Protein AF-K2FVY2-F1 (afdb_monomer)

Sequence (84 aa):
MNTKKAEVIISHKIIAWLENFTSLEELQAAIVNGALLDLINSIQELPLDLKEFIYYTLGNSIMSGGVSLNEAIEKLRALSGEYE

Structure (mmCIF, N/CA/C/O backbone):
data_AF-K2FVY2-F1
#
_entry.id   AF-K2FVY2-F1
#
loop_
_atom_site.group_PDB
_atom_site.id
_atom_site.type_symbol
_atom_site.label_atom_id
_atom_site.label_alt_id
_atom_site.label_comp_id
_atom_site.label_asym_id
_atom_site.label_entity_id
_atom_site.label_seq_id
_atom_site.pdbx_PDB_ins_code
_atom_site.Cartn_x
_atom_site.Cartn_y
_atom_site.Cartn_z
_atom_site.occupancy
_atom_site.B_iso_or_equiv
_atom_site.auth_seq_id
_atom_site.auth_comp_id
_atom_site.auth_asym_id
_atom_site.auth_atom_id
_atom_site.pdbx_PDB_model_num
ATOM 1 N N . MET A 1 1 ? 9.763 -7.822 -23.212 1.00 38.34 1 MET A N 1
ATOM 2 C CA . MET A 1 1 ? 8.905 -8.235 -22.078 1.00 38.34 1 MET A CA 1
ATOM 3 C C . MET A 1 1 ? 8.099 -7.018 -21.649 1.00 38.34 1 MET A C 1
ATOM 5 O O . MET A 1 1 ? 8.664 -5.935 -21.614 1.00 38.34 1 MET A O 1
ATOM 9 N N . ASN A 1 2 ? 6.786 -7.184 -21.469 1.00 46.09 2 ASN A N 1
ATOM 10 C CA . ASN A 1 2 ? 5.793 -6.113 -21.313 1.00 46.09 2 ASN A CA 1
ATOM 11 C C . ASN A 1 2 ? 5.835 -5.495 -19.905 1.00 46.09 2 ASN A C 1
ATOM 13 O O . ASN A 1 2 ? 5.165 -6.008 -19.011 1.00 46.09 2 ASN A O 1
ATOM 17 N N . THR A 1 3 ? 6.551 -4.386 -19.718 1.00 50.25 3 THR A N 1
ATOM 18 C CA . THR A 1 3 ? 6.464 -3.548 -18.502 1.00 50.25 3 THR A CA 1
ATOM 19 C C . THR A 1 3 ? 5.013 -3.171 -18.177 1.00 50.25 3 THR A C 1
ATOM 21 O O . THR A 1 3 ? 4.573 -3.364 -17.047 1.00 50.25 3 THR A O 1
ATOM 24 N N . LYS A 1 4 ? 4.216 -2.864 -19.212 1.00 52.34 4 LYS A N 1
ATOM 25 C CA . LYS A 1 4 ? 2.773 -2.582 -19.107 1.00 52.34 4 LYS A CA 1
ATOM 26 C C . LYS A 1 4 ? 1.947 -3.672 -18.411 1.00 52.34 4 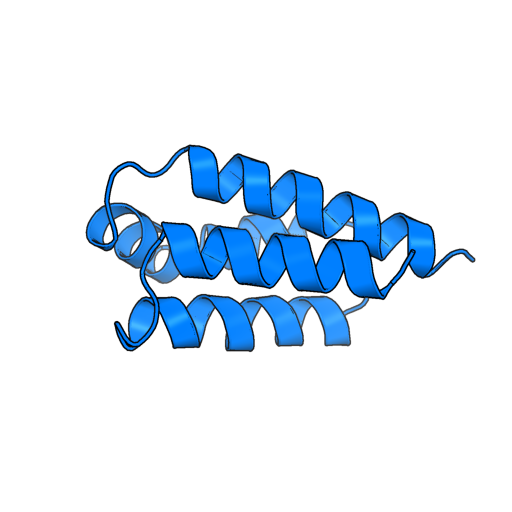LYS A C 1
ATOM 28 O O . LYS A 1 4 ? 0.931 -3.384 -17.793 1.00 52.34 4 LYS A O 1
ATOM 33 N N . LYS A 1 5 ? 2.339 -4.950 -18.515 1.00 54.06 5 LYS A N 1
ATOM 34 C CA . LYS A 1 5 ? 1.561 -6.055 -17.924 1.00 54.06 5 LYS A CA 1
ATOM 35 C C . LYS A 1 5 ? 1.862 -6.225 -16.434 1.00 54.06 5 LYS A C 1
ATOM 37 O O . LYS A 1 5 ? 0.957 -6.548 -15.674 1.00 54.06 5 LYS A O 1
ATOM 42 N N . ALA A 1 6 ? 3.109 -5.980 -16.029 1.00 52.16 6 ALA A N 1
ATOM 43 C CA . ALA A 1 6 ? 3.502 -5.981 -14.624 1.00 52.16 6 ALA A CA 1
ATOM 44 C C . ALA A 1 6 ? 2.860 -4.797 -13.882 1.00 52.16 6 ALA A C 1
ATOM 46 O O . ALA A 1 6 ? 2.301 -4.997 -12.808 1.00 52.16 6 ALA A O 1
ATOM 47 N N . GLU A 1 7 ? 2.834 -3.612 -14.502 1.00 54.41 7 GLU A N 1
ATOM 48 C CA . GLU A 1 7 ? 2.233 -2.378 -13.964 1.00 54.41 7 GLU A CA 1
ATOM 49 C C . GLU A 1 7 ? 0.745 -2.536 -13.611 1.00 54.41 7 GLU A C 1
ATOM 51 O O . GLU A 1 7 ? 0.334 -2.263 -12.484 1.00 54.41 7 GLU A O 1
ATOM 56 N N . VAL A 1 8 ? -0.048 -3.116 -14.515 1.00 61.41 8 VAL A N 1
ATOM 57 C CA . VAL A 1 8 ? -1.480 -3.379 -14.284 1.00 61.41 8 VAL A CA 1
ATOM 58 C C . VAL A 1 8 ? -1.721 -4.443 -13.197 1.00 61.41 8 VAL A C 1
ATOM 60 O O . VAL A 1 8 ? -2.702 -4.375 -12.455 1.00 61.41 8 VAL A O 1
ATOM 63 N N . ILE A 1 9 ? -0.847 -5.447 -13.065 1.00 60.94 9 ILE A N 1
ATOM 64 C CA . ILE A 1 9 ? -0.998 -6.514 -12.056 1.00 60.94 9 ILE A CA 1
ATOM 65 C C . ILE A 1 9 ? -0.722 -5.990 -10.641 1.00 60.94 9 ILE A C 1
ATOM 67 O O . ILE A 1 9 ? -1.403 -6.388 -9.692 1.00 60.94 9 ILE A O 1
ATOM 71 N N . ILE A 1 10 ? 0.257 -5.098 -10.497 1.00 66.50 10 ILE A N 1
ATOM 72 C CA . ILE A 1 10 ? 0.601 -4.461 -9.222 1.00 66.50 10 ILE A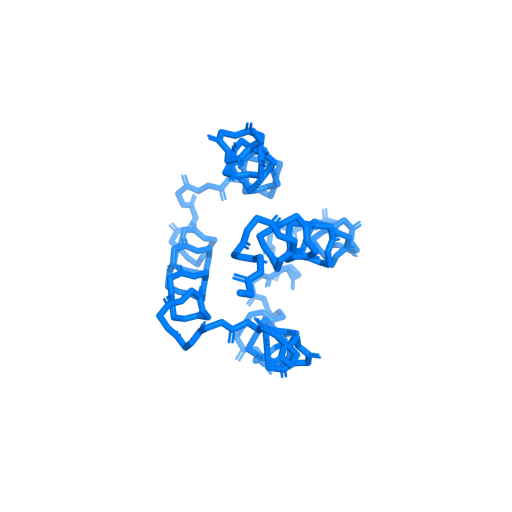 CA 1
ATOM 73 C C . ILE A 1 10 ? -0.584 -3.680 -8.690 1.00 66.50 10 ILE A C 1
ATOM 75 O O . ILE A 1 10 ? -0.979 -3.886 -7.544 1.00 66.50 10 ILE A O 1
ATOM 79 N N . SER A 1 11 ? -1.159 -2.819 -9.529 1.00 66.75 11 SER A N 1
ATOM 80 C CA . SER A 1 11 ? -2.270 -1.967 -9.141 1.00 66.75 11 SER A CA 1
ATOM 81 C C . SER A 1 11 ? -3.418 -2.816 -8.622 1.00 66.75 11 SER A C 1
ATOM 83 O O . SER A 1 11 ? -3.870 -2.592 -7.509 1.00 66.75 11 SER A O 1
ATOM 85 N N . HIS A 1 12 ? -3.801 -3.887 -9.321 1.00 76.56 12 HIS A N 1
ATOM 86 C CA . HIS A 1 12 ? -4.875 -4.763 -8.851 1.00 76.56 12 HIS A CA 1
ATOM 87 C C . HIS A 1 12 ? -4.564 -5.476 -7.528 1.00 76.56 12 HIS A C 1
ATOM 89 O O . HIS A 1 12 ? -5.429 -5.521 -6.656 1.00 76.56 12 HIS A O 1
ATOM 95 N N . LYS A 1 13 ? -3.354 -6.023 -7.340 1.00 81.81 13 LYS A N 1
ATOM 96 C CA . LYS A 1 13 ? -3.002 -6.724 -6.091 1.00 81.81 13 LYS A CA 1
ATOM 97 C C . LYS A 1 13 ? -2.887 -5.780 -4.897 1.00 81.81 13 LYS A C 1
ATOM 99 O O . LYS A 1 13 ? -3.327 -6.133 -3.807 1.00 81.81 13 LYS A O 1
ATOM 104 N N . ILE A 1 14 ? -2.301 -4.602 -5.095 1.00 81.19 14 ILE A N 1
ATOM 105 C CA . ILE A 1 14 ? -2.131 -3.608 -4.034 1.00 81.19 14 ILE A CA 1
ATOM 106 C C . ILE A 1 14 ? -3.461 -2.933 -3.712 1.00 81.19 14 ILE A C 1
ATOM 108 O O . ILE A 1 14 ? -3.774 -2.784 -2.538 1.00 81.19 14 ILE A O 1
ATOM 112 N N . ILE A 1 15 ? -4.279 -2.600 -4.715 1.00 79.94 15 ILE A N 1
ATOM 113 C CA . ILE A 1 15 ? -5.634 -2.074 -4.500 1.00 79.94 15 ILE A CA 1
ATOM 114 C C . ILE A 1 15 ? -6.477 -3.095 -3.735 1.00 79.94 15 ILE A C 1
ATOM 116 O O . ILE A 1 15 ? -7.034 -2.747 -2.702 1.00 79.94 15 ILE A O 1
ATOM 120 N N . ALA A 1 16 ? -6.509 -4.358 -4.173 1.00 84.31 16 ALA A N 1
ATOM 121 C CA . ALA A 1 16 ? -7.258 -5.400 -3.471 1.00 84.31 16 ALA A CA 1
ATOM 122 C C . ALA A 1 16 ? -6.758 -5.600 -2.033 1.00 84.31 16 ALA A C 1
ATOM 124 O O . ALA A 1 16 ? -7.552 -5.854 -1.134 1.00 84.31 16 ALA A O 1
ATOM 125 N N . TRP A 1 17 ? -5.448 -5.474 -1.794 1.00 88.94 17 TRP A N 1
ATOM 126 C CA . TRP A 1 17 ? -4.897 -5.511 -0.443 1.00 88.94 17 TRP A CA 1
ATOM 127 C C . TRP A 1 17 ? -5.367 -4.318 0.397 1.00 88.94 17 TRP A C 1
ATOM 129 O O . TRP A 1 17 ? -5.846 -4.534 1.506 1.00 88.94 17 TRP A O 1
ATOM 139 N N . LEU A 1 18 ? -5.308 -3.096 -0.142 1.00 84.44 18 LEU A N 1
ATOM 140 C CA . LEU A 1 18 ? -5.779 -1.877 0.524 1.00 84.44 18 LEU A CA 1
ATOM 141 C C . LEU A 1 18 ? -7.277 -1.922 0.858 1.00 84.44 18 LEU A C 1
ATOM 143 O O . LEU A 1 18 ? -7.677 -1.453 1.918 1.00 84.44 18 LEU A O 1
ATOM 147 N N . GLU A 1 19 ? -8.090 -2.532 -0.004 1.00 86.12 19 GLU A N 1
ATOM 148 C CA . GLU A 1 19 ? -9.534 -2.711 0.205 1.00 86.12 19 GLU A CA 1
ATOM 149 C C . GLU A 1 19 ? -9.875 -3.661 1.373 1.00 86.12 19 GLU A C 1
ATOM 151 O O . GLU A 1 19 ? -11.020 -3.675 1.821 1.00 86.12 19 GLU A O 1
ATOM 156 N N . ASN A 1 20 ? -8.908 -4.418 1.916 1.00 88.75 20 ASN A N 1
ATOM 157 C CA . ASN A 1 20 ? -9.120 -5.225 3.129 1.00 88.75 20 ASN A CA 1
ATOM 158 C C . ASN A 1 20 ? -9.031 -4.414 4.430 1.00 88.75 20 ASN A C 1
ATOM 160 O O . ASN A 1 20 ? -9.355 -4.951 5.489 1.00 88.75 20 ASN A O 1
ATOM 164 N N . PHE A 1 21 ? -8.572 -3.161 4.381 1.00 87.44 21 PHE A N 1
ATOM 165 C CA . PHE A 1 21 ? -8.427 -2.323 5.570 1.00 87.44 21 PHE A CA 1
ATOM 166 C C . PHE A 1 21 ? -9.641 -1.423 5.750 1.00 87.44 21 PHE A C 1
ATOM 168 O O . PHE A 1 21 ? -10.133 -0.821 4.797 1.00 87.44 21 PHE A O 1
ATOM 175 N N . THR A 1 22 ? -10.110 -1.302 6.990 1.00 84.81 22 THR A N 1
ATOM 176 C CA . THR A 1 22 ? -11.274 -0.463 7.315 1.00 84.81 22 THR A CA 1
ATOM 177 C C . THR A 1 22 ? -10.887 0.873 7.940 1.00 84.81 22 THR A C 1
ATOM 179 O O . THR A 1 22 ? -11.694 1.804 7.960 1.00 84.81 22 THR A O 1
ATOM 182 N N . SER A 1 23 ? -9.640 0.999 8.403 1.00 85.62 23 SER A N 1
ATOM 183 C CA . SER A 1 23 ? -9.090 2.236 8.951 1.00 85.62 23 SER A CA 1
ATOM 184 C C . SER A 1 23 ? -7.635 2.470 8.544 1.00 85.62 23 SER A C 1
ATOM 186 O O . SER A 1 23 ? -6.909 1.561 8.131 1.00 85.62 23 SER A O 1
ATOM 188 N N . LEU A 1 24 ? -7.196 3.725 8.688 1.00 83.06 24 LEU A N 1
ATOM 189 C CA . LEU A 1 24 ? -5.802 4.108 8.478 1.00 83.06 24 LEU A CA 1
ATOM 190 C C . LEU A 1 24 ? -4.877 3.444 9.510 1.00 83.06 24 LEU A C 1
ATOM 192 O O . LEU A 1 24 ? -3.768 3.058 9.154 1.00 83.06 24 LEU A O 1
ATOM 196 N N . GLU A 1 25 ? -5.329 3.265 10.756 1.00 87.31 25 GLU A N 1
ATOM 197 C CA . GLU A 1 25 ? -4.522 2.629 11.805 1.00 87.31 25 GLU A CA 1
ATOM 198 C C . GLU A 1 25 ? -4.269 1.143 11.526 1.00 87.31 25 GLU A C 1
ATOM 200 O O . GLU A 1 25 ? -3.146 0.676 11.719 1.00 87.31 25 GLU A O 1
ATOM 205 N N . GLU A 1 26 ? -5.268 0.398 11.031 1.00 89.69 26 GLU A N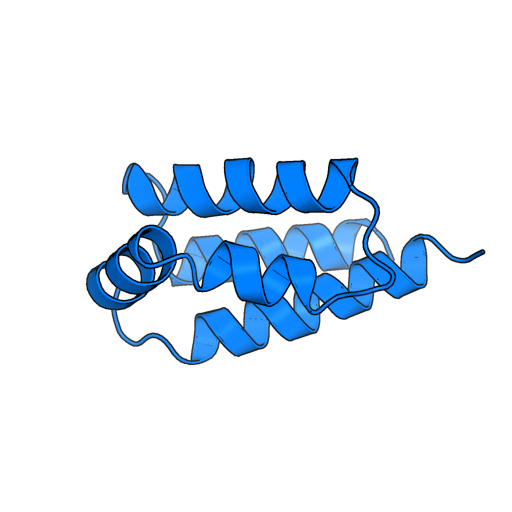 1
ATOM 206 C CA . GLU A 1 26 ? -5.080 -1.007 10.637 1.00 89.69 26 GLU A CA 1
ATOM 207 C C . GLU A 1 26 ? -4.057 -1.131 9.504 1.00 89.69 26 GLU A C 1
ATOM 209 O O . GLU A 1 26 ? -3.167 -1.986 9.544 1.00 89.69 26 GLU A O 1
ATOM 214 N N . LEU A 1 27 ? -4.151 -0.242 8.514 1.00 87.19 27 LEU A N 1
ATOM 215 C CA . LEU A 1 27 ? -3.224 -0.204 7.392 1.00 87.19 27 LEU A CA 1
ATOM 216 C C . LEU A 1 27 ? -1.802 0.172 7.838 1.00 87.19 27 LEU A C 1
ATOM 218 O O . LEU A 1 27 ? -0.839 -0.482 7.439 1.00 87.19 27 LEU A O 1
ATOM 222 N N . GLN A 1 28 ? -1.653 1.181 8.698 1.00 87.31 28 GLN A N 1
ATOM 223 C CA . GLN A 1 28 ? -0.359 1.562 9.271 1.00 87.31 28 GLN A CA 1
ATOM 224 C C . GLN A 1 28 ? 0.258 0.412 10.073 1.00 87.31 28 GLN A C 1
ATOM 226 O O . GLN A 1 28 ? 1.432 0.095 9.885 1.00 87.31 28 GLN A O 1
ATOM 231 N N . ALA A 1 29 ? -0.531 -0.265 10.913 1.00 90.56 29 ALA A N 1
ATOM 232 C CA . ALA A 1 29 ? -0.071 -1.428 11.664 1.00 90.56 29 ALA A CA 1
ATOM 233 C C . ALA A 1 29 ? 0.389 -2.562 10.733 1.00 90.56 29 ALA A C 1
ATOM 235 O O . ALA A 1 29 ? 1.426 -3.179 10.974 1.00 90.56 29 ALA A O 1
ATOM 236 N N . ALA A 1 30 ? -0.332 -2.816 9.639 1.00 89.56 30 ALA A N 1
ATOM 237 C CA . ALA A 1 30 ? 0.063 -3.814 8.650 1.00 89.56 30 ALA A CA 1
ATOM 238 C C . ALA A 1 30 ? 1.362 -3.443 7.919 1.00 89.56 30 ALA A C 1
ATOM 240 O O . ALA A 1 30 ? 2.212 -4.309 7.706 1.00 89.56 30 ALA A O 1
ATOM 241 N N . ILE A 1 31 ? 1.555 -2.165 7.581 1.00 88.56 31 ILE A N 1
ATOM 242 C CA . ILE A 1 31 ? 2.803 -1.667 6.982 1.00 88.56 31 ILE A CA 1
ATOM 243 C C . ILE A 1 31 ? 3.973 -1.833 7.955 1.00 88.56 31 ILE A C 1
ATOM 245 O O . ILE A 1 31 ? 5.011 -2.359 7.559 1.00 88.56 31 ILE A O 1
ATOM 249 N N . VAL A 1 32 ? 3.798 -1.456 9.226 1.00 88.50 32 VAL A N 1
ATOM 250 C CA . VAL A 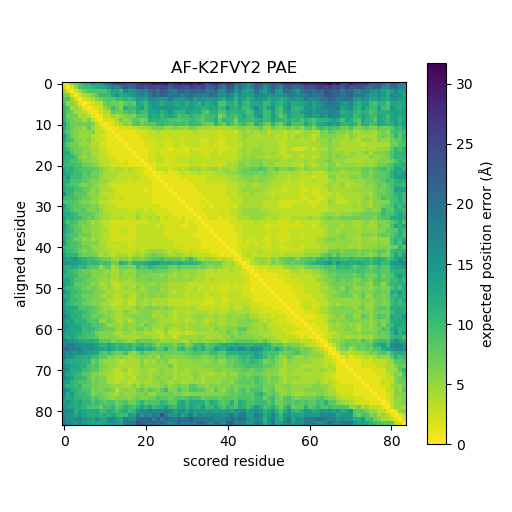1 32 ? 4.817 -1.619 10.280 1.00 88.50 32 VAL A CA 1
ATOM 251 C C . VAL A 1 32 ? 5.177 -3.092 10.494 1.00 88.50 32 VAL A C 1
ATOM 253 O O . VAL A 1 32 ? 6.347 -3.412 10.685 1.00 88.50 32 VAL A O 1
ATOM 256 N N . ASN A 1 33 ? 4.199 -3.995 10.398 1.00 91.69 33 ASN A N 1
ATOM 257 C CA . ASN A 1 33 ? 4.415 -5.443 10.479 1.00 91.69 33 ASN A CA 1
ATOM 258 C C . ASN A 1 33 ? 5.043 -6.054 9.211 1.00 91.69 33 ASN A C 1
ATOM 260 O O . ASN A 1 33 ? 5.263 -7.261 9.171 1.00 91.69 33 ASN A O 1
ATOM 264 N N . GLY A 1 34 ? 5.325 -5.256 8.175 1.00 88.88 34 GLY A N 1
ATOM 265 C CA . GLY A 1 34 ? 5.964 -5.721 6.943 1.00 88.88 34 GLY A CA 1
ATOM 266 C C . GLY A 1 34 ? 5.012 -6.313 5.900 1.00 88.88 34 GLY A C 1
ATOM 267 O O . GLY A 1 34 ? 5.474 -6.738 4.845 1.00 88.88 34 GLY A O 1
ATOM 268 N N . ALA A 1 35 ? 3.691 -6.279 6.112 1.00 90.50 35 ALA A N 1
ATOM 269 C CA . ALA A 1 35 ? 2.725 -6.891 5.193 1.00 90.50 35 ALA A CA 1
ATOM 270 C C . ALA A 1 35 ? 2.764 -6.273 3.782 1.00 90.50 35 ALA A C 1
ATOM 272 O O . ALA A 1 35 ? 2.592 -6.980 2.788 1.00 90.50 35 ALA A O 1
ATOM 273 N N . LEU A 1 36 ? 3.041 -4.967 3.678 1.00 88.00 36 LEU A N 1
ATOM 274 C CA . LEU A 1 36 ? 3.237 -4.296 2.388 1.00 88.00 36 LEU A CA 1
ATOM 275 C C . LEU A 1 36 ? 4.486 -4.823 1.662 1.00 88.00 36 LEU A C 1
ATOM 277 O O . LEU A 1 36 ? 4.447 -5.063 0.457 1.00 88.00 36 LEU A O 1
ATOM 281 N N . LEU A 1 37 ? 5.586 -5.030 2.390 1.00 87.62 37 LEU A N 1
ATOM 282 C CA . LEU A 1 37 ? 6.829 -5.559 1.828 1.00 87.62 37 LEU A CA 1
ATOM 283 C C . LEU A 1 37 ? 6.645 -7.007 1.350 1.00 87.62 37 LEU A C 1
ATOM 285 O O . LEU A 1 37 ? 7.079 -7.351 0.249 1.00 87.62 37 LEU A O 1
ATOM 289 N N . ASP A 1 38 ? 5.952 -7.832 2.135 1.00 90.25 38 ASP A N 1
ATOM 290 C CA . ASP A 1 38 ? 5.624 -9.213 1.772 1.00 90.25 38 ASP A CA 1
ATOM 291 C C . ASP A 1 38 ? 4.732 -9.277 0.528 1.00 90.25 38 ASP A C 1
ATOM 293 O O . ASP A 1 38 ? 4.994 -10.056 -0.395 1.00 90.25 38 ASP A O 1
ATOM 297 N N . LEU A 1 39 ? 3.717 -8.407 0.450 1.00 88.25 39 LEU A N 1
ATOM 298 C CA . LEU A 1 39 ? 2.852 -8.294 -0.720 1.00 88.25 39 LEU A CA 1
ATOM 299 C C . LEU A 1 39 ? 3.658 -7.950 -1.973 1.00 88.25 39 LEU A C 1
ATOM 301 O O . LEU A 1 39 ? 3.538 -8.645 -2.982 1.00 88.25 39 LEU A O 1
ATOM 305 N N . ILE A 1 40 ? 4.496 -6.916 -1.907 1.00 85.44 40 ILE A N 1
ATOM 306 C CA . ILE A 1 40 ? 5.348 -6.472 -3.017 1.00 85.44 40 ILE A CA 1
ATOM 307 C C . ILE A 1 40 ? 6.298 -7.598 -3.455 1.00 85.44 40 ILE A C 1
ATOM 309 O O . ILE A 1 40 ? 6.478 -7.844 -4.650 1.00 85.44 40 ILE A O 1
ATOM 313 N N . ASN A 1 41 ? 6.872 -8.336 -2.502 1.00 85.88 41 ASN A N 1
ATOM 314 C CA . ASN A 1 41 ? 7.766 -9.456 -2.789 1.00 85.88 41 ASN A CA 1
ATOM 315 C C . ASN A 1 41 ? 7.056 -10.676 -3.385 1.00 85.88 41 ASN A C 1
ATOM 317 O O . ASN A 1 41 ? 7.673 -11.399 -4.169 1.00 85.88 41 ASN A O 1
ATOM 321 N N . SER A 1 42 ? 5.764 -10.866 -3.102 1.00 85.88 42 SER A N 1
ATOM 322 C CA . SER A 1 42 ? 4.945 -11.915 -3.726 1.00 85.88 42 SER A CA 1
ATOM 323 C C . SER A 1 42 ? 4.719 -11.704 -5.234 1.00 85.88 42 SER A C 1
ATOM 325 O O . SER A 1 42 ? 4.310 -12.628 -5.944 1.00 85.88 42 SER A O 1
ATOM 327 N N . ILE A 1 43 ? 4.980 -10.497 -5.749 1.00 81.31 43 ILE A N 1
ATOM 328 C CA . ILE A 1 43 ? 4.854 -10.157 -7.168 1.00 81.31 43 ILE A CA 1
ATOM 329 C C . ILE A 1 43 ? 6.204 -10.433 -7.850 1.00 81.31 43 ILE A C 1
ATOM 331 O O . ILE A 1 43 ? 7.104 -9.595 -7.853 1.00 81.31 43 ILE A O 1
ATOM 335 N N . GLN A 1 44 ? 6.363 -11.639 -8.407 1.00 71.06 44 GLN A N 1
ATOM 336 C CA . GLN A 1 44 ? 7.627 -12.088 -9.017 1.00 71.06 44 GLN A CA 1
ATOM 337 C C . GLN A 1 44 ? 8.063 -11.249 -10.228 1.00 71.06 44 GLN A C 1
ATOM 339 O O . GLN A 1 44 ? 9.255 -11.067 -10.446 1.00 71.06 44 GLN A O 1
ATOM 344 N N . GLU A 1 45 ? 7.109 -10.725 -10.998 1.00 73.69 45 GLU A N 1
ATOM 345 C CA . GLU A 1 45 ? 7.371 -9.962 -12.229 1.00 73.69 45 GLU A CA 1
ATOM 346 C C . GLU A 1 45 ? 7.657 -8.474 -11.977 1.00 73.69 45 GLU A C 1
ATOM 348 O O . GLU A 1 45 ? 7.760 -7.697 -12.923 1.00 73.69 45 GLU A O 1
ATOM 353 N N . LEU A 1 46 ? 7.766 -8.068 -10.709 1.00 72.75 46 LEU A N 1
ATOM 354 C CA . LEU A 1 46 ? 7.914 -6.676 -10.314 1.00 72.75 46 LEU A CA 1
ATOM 355 C C . LEU A 1 46 ? 9.393 -6.247 -10.302 1.00 72.75 46 LEU A C 1
ATOM 357 O O . LEU A 1 46 ? 10.158 -6.796 -9.498 1.00 72.75 46 LEU A O 1
ATOM 361 N N . PRO A 1 47 ? 9.809 -5.272 -11.136 1.00 76.94 47 PRO A N 1
ATOM 362 C CA . PRO A 1 47 ? 11.157 -4.708 -11.094 1.00 76.94 47 PRO A CA 1
ATOM 363 C C . PRO A 1 47 ? 11.491 -4.133 -9.711 1.00 76.94 47 PRO A C 1
ATOM 365 O O . PRO A 1 47 ? 10.615 -3.593 -9.036 1.00 76.94 47 PRO A O 1
ATOM 368 N N . LEU A 1 48 ? 12.746 -4.272 -9.269 1.00 79.00 48 LEU A N 1
ATOM 369 C CA . LEU A 1 48 ? 13.185 -3.858 -7.927 1.00 79.00 48 LEU A CA 1
ATOM 370 C C . LEU A 1 48 ? 12.949 -2.362 -7.669 1.00 79.00 48 LEU A C 1
ATOM 372 O O . LEU A 1 48 ? 12.464 -1.990 -6.609 1.00 79.00 48 LEU A O 1
ATOM 376 N N . ASP A 1 49 ? 13.232 -1.528 -8.660 1.00 75.31 49 ASP A N 1
ATOM 377 C CA . ASP A 1 49 ? 12.968 -0.090 -8.670 1.00 75.31 49 ASP A CA 1
ATOM 378 C C . ASP A 1 49 ? 11.486 0.226 -8.440 1.00 75.31 49 ASP A C 1
ATOM 380 O O . ASP A 1 49 ? 11.148 1.116 -7.659 1.00 75.31 49 ASP A O 1
ATOM 384 N N . LEU A 1 50 ? 10.587 -0.555 -9.040 1.00 74.69 50 LEU A N 1
ATOM 385 C CA . LEU A 1 50 ? 9.15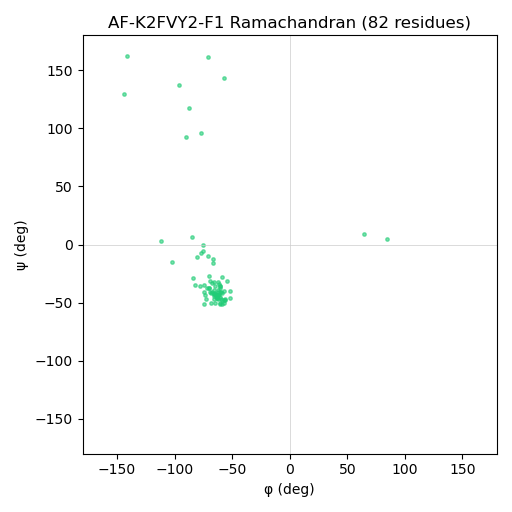2 -0.387 -8.842 1.00 74.69 50 LEU A CA 1
ATOM 386 C C . LEU A 1 50 ? 8.701 -0.895 -7.461 1.00 74.69 50 LEU A C 1
ATOM 388 O O . LEU A 1 50 ? 7.850 -0.269 -6.831 1.00 74.69 50 LEU A O 1
ATOM 392 N N . LYS A 1 51 ? 9.314 -1.970 -6.939 1.00 79.06 51 LYS A N 1
ATOM 393 C CA . LYS A 1 51 ? 9.104 -2.435 -5.551 1.00 79.06 51 LYS A CA 1
ATOM 394 C C . LYS A 1 51 ? 9.440 -1.343 -4.543 1.00 79.06 51 LYS A C 1
ATOM 396 O O . LYS A 1 51 ? 8.636 -1.048 -3.659 1.00 79.06 51 LYS A O 1
ATOM 401 N N . GLU A 1 52 ? 10.621 -0.751 -4.688 1.00 81.25 52 GLU A N 1
ATOM 402 C CA . GLU A 1 52 ? 11.095 0.328 -3.828 1.00 81.25 52 GLU A CA 1
ATOM 403 C C . GLU A 1 52 ? 10.201 1.558 -3.967 1.00 81.25 52 GLU A C 1
ATOM 405 O O . GLU A 1 52 ? 9.749 2.099 -2.959 1.00 81.25 52 GLU A O 1
ATOM 410 N N . PHE A 1 53 ? 9.862 1.952 -5.197 1.00 79.75 53 PHE A N 1
ATOM 411 C CA . PHE A 1 53 ? 8.977 3.085 -5.446 1.00 79.75 53 PHE A CA 1
ATOM 412 C C . PHE A 1 53 ? 7.628 2.932 -4.741 1.00 79.75 53 PHE A C 1
ATOM 414 O O . PHE A 1 53 ? 7.181 3.865 -4.077 1.00 79.75 53 PHE A O 1
ATOM 421 N N . ILE A 1 54 ? 6.991 1.765 -4.837 1.00 78.56 54 ILE A N 1
ATOM 422 C CA . ILE A 1 54 ? 5.714 1.494 -4.170 1.00 78.56 54 ILE A CA 1
ATOM 423 C C . ILE A 1 54 ? 5.894 1.533 -2.658 1.00 78.56 54 ILE A C 1
ATOM 425 O O . ILE A 1 54 ? 5.138 2.219 -1.976 1.00 78.56 54 ILE A O 1
ATOM 429 N N . TYR A 1 55 ? 6.888 0.823 -2.125 1.00 83.75 55 TYR A N 1
ATOM 430 C CA . TYR A 1 55 ? 7.106 0.749 -0.684 1.00 83.75 55 TYR A CA 1
ATOM 431 C C . TYR A 1 55 ? 7.353 2.135 -0.078 1.00 83.75 55 TYR A C 1
ATOM 433 O O . TYR A 1 55 ? 6.715 2.501 0.909 1.00 83.75 55 TYR A O 1
ATOM 441 N N . TYR A 1 56 ? 8.219 2.940 -0.696 1.00 82.19 56 TYR A N 1
ATOM 442 C CA . TYR A 1 56 ? 8.522 4.285 -0.218 1.00 82.19 56 TYR A CA 1
ATOM 443 C C . TYR A 1 56 ? 7.375 5.259 -0.464 1.00 82.19 56 TYR A C 1
ATOM 445 O O . TYR A 1 56 ? 6.993 5.977 0.452 1.00 82.19 56 TYR A O 1
ATOM 453 N N . THR A 1 57 ? 6.791 5.291 -1.660 1.00 77.12 57 THR A N 1
ATOM 454 C CA . THR A 1 57 ? 5.732 6.258 -1.982 1.00 77.12 57 THR A CA 1
ATOM 455 C C . THR A 1 57 ? 4.466 5.961 -1.193 1.00 77.12 57 THR A C 1
ATOM 457 O O . THR A 1 57 ? 3.928 6.853 -0.538 1.00 77.12 57 THR A O 1
ATOM 460 N N . LEU A 1 58 ? 4.000 4.711 -1.213 1.00 77.81 58 LEU A N 1
ATOM 461 C CA . LEU A 1 58 ? 2.768 4.303 -0.547 1.00 77.81 58 LEU A CA 1
ATOM 462 C C . LEU A 1 58 ? 2.971 4.227 0.967 1.00 77.81 58 LEU A C 1
ATOM 464 O O . LEU A 1 58 ? 2.229 4.858 1.719 1.00 77.81 58 LEU A O 1
ATOM 468 N N . GLY A 1 59 ? 4.015 3.519 1.407 1.00 81.44 59 GLY A N 1
ATOM 469 C CA . GLY A 1 59 ? 4.321 3.341 2.823 1.00 81.44 59 GLY A CA 1
ATOM 470 C C . GLY A 1 59 ? 4.553 4.672 3.531 1.00 81.44 59 GLY A C 1
ATOM 471 O O . GLY A 1 59 ? 3.931 4.929 4.557 1.00 81.44 59 GLY A O 1
ATOM 472 N N . ASN A 1 60 ? 5.363 5.573 2.965 1.00 81.00 60 ASN A N 1
ATOM 473 C CA . ASN A 1 60 ? 5.643 6.866 3.597 1.00 81.00 60 ASN A CA 1
ATOM 474 C C . ASN A 1 60 ? 4.426 7.808 3.574 1.00 81.00 60 ASN A C 1
ATOM 476 O O . ASN A 1 60 ? 4.171 8.517 4.547 1.00 81.00 60 ASN A O 1
ATOM 480 N N . SER A 1 61 ? 3.634 7.797 2.496 1.00 77.19 61 SER A N 1
ATOM 481 C CA . SER A 1 61 ? 2.408 8.608 2.406 1.00 77.19 61 SER A CA 1
ATOM 482 C C . SER A 1 61 ? 1.376 8.219 3.465 1.00 77.19 61 SER A C 1
ATOM 484 O O . SER A 1 61 ? 0.767 9.087 4.086 1.00 77.19 61 SER A O 1
ATOM 486 N N . ILE A 1 62 ? 1.216 6.918 3.706 1.00 81.69 62 ILE A N 1
ATOM 487 C CA . ILE A 1 62 ? 0.295 6.390 4.716 1.00 81.69 62 ILE A CA 1
ATOM 488 C C . ILE A 1 62 ? 0.836 6.6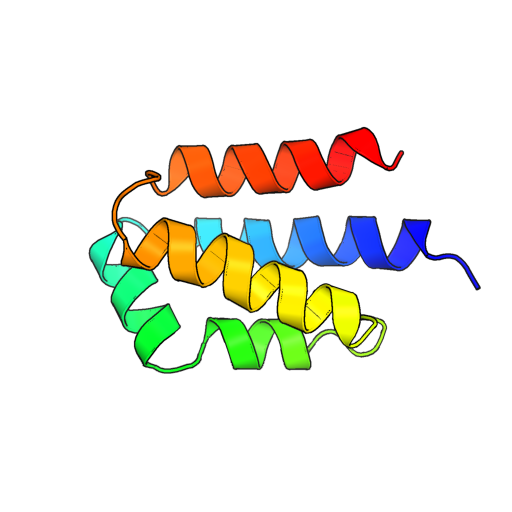28 6.132 1.00 81.69 62 ILE A C 1
ATOM 490 O O . ILE A 1 62 ? 0.097 7.052 7.020 1.00 81.69 62 ILE A O 1
ATOM 494 N N . MET A 1 63 ? 2.131 6.389 6.354 1.00 81.88 63 MET A N 1
ATOM 495 C CA . MET A 1 63 ? 2.756 6.535 7.675 1.00 81.88 63 MET A CA 1
ATOM 496 C C . MET A 1 63 ? 2.847 7.992 8.140 1.00 81.88 63 MET A C 1
ATOM 498 O O . MET A 1 63 ? 2.757 8.260 9.333 1.00 81.88 63 MET A O 1
ATOM 502 N N . SER A 1 64 ? 2.994 8.942 7.215 1.00 81.69 64 SER A N 1
ATOM 503 C CA . SER A 1 64 ? 3.005 10.377 7.533 1.00 81.69 64 SER A CA 1
ATOM 504 C C . SER A 1 64 ? 1.613 10.957 7.805 1.00 81.69 64 SER A C 1
ATOM 506 O O . SER A 1 64 ? 1.509 12.119 8.196 1.00 81.69 64 SER A O 1
ATOM 508 N N . GLY A 1 65 ? 0.541 10.184 7.581 1.00 71.19 65 GLY A N 1
ATOM 509 C CA . GLY A 1 65 ? -0.840 10.663 7.683 1.00 71.19 65 GLY A CA 1
ATOM 510 C C . GLY A 1 65 ? -1.199 11.736 6.649 1.00 71.19 65 GLY A C 1
ATOM 511 O O . GLY A 1 65 ? -2.266 12.335 6.736 1.00 71.19 65 GLY A O 1
ATOM 512 N N . GLY A 1 66 ? -0.324 11.991 5.669 1.00 71.12 66 GLY A N 1
ATOM 513 C CA . GLY A 1 66 ? -0.545 12.990 4.624 1.00 71.12 66 GLY A CA 1
ATOM 514 C C . GLY A 1 66 ? -1.547 12.551 3.558 1.00 71.12 66 GLY A C 1
ATOM 515 O O . GLY A 1 66 ? -1.850 13.331 2.658 1.00 71.12 66 GLY A O 1
ATOM 516 N N . VAL A 1 67 ? -2.018 11.302 3.621 1.00 74.81 67 VAL A N 1
ATOM 517 C CA . VAL A 1 67 ? -2.934 10.700 2.653 1.00 74.81 67 VAL A CA 1
ATOM 518 C C . VAL A 1 67 ? -3.898 9.772 3.393 1.00 74.81 67 VAL A C 1
ATOM 520 O O . VAL A 1 67 ? -3.473 8.914 4.167 1.00 74.81 67 VAL A O 1
ATOM 523 N N . SER A 1 68 ? -5.198 9.933 3.155 1.00 79.38 68 SER A N 1
ATOM 524 C CA . SER A 1 68 ? -6.220 8.999 3.640 1.00 79.38 68 SER A CA 1
ATOM 525 C C . SER A 1 68 ? -6.165 7.657 2.895 1.00 79.38 68 SER A C 1
ATOM 527 O O . SER A 1 68 ? -5.633 7.564 1.790 1.00 79.38 68 SER A O 1
ATOM 529 N N . LEU A 1 69 ? -6.758 6.602 3.466 1.00 74.44 69 LEU A N 1
ATOM 530 C CA . LEU A 1 69 ? -6.861 5.287 2.811 1.00 74.44 69 LEU A CA 1
ATOM 531 C C . LEU A 1 69 ? -7.463 5.392 1.396 1.00 74.44 69 LEU A C 1
ATOM 533 O O . LEU A 1 69 ? -6.920 4.831 0.447 1.00 74.44 69 LEU A O 1
ATOM 537 N N . ASN A 1 70 ? -8.548 6.157 1.250 1.00 77.56 70 ASN A N 1
ATOM 538 C CA . ASN A 1 70 ? -9.211 6.353 -0.039 1.00 77.56 70 ASN A CA 1
ATOM 539 C C . ASN A 1 70 ? -8.308 7.082 -1.040 1.00 77.56 70 ASN A C 1
ATOM 541 O O . ASN A 1 70 ? -8.180 6.631 -2.173 1.00 77.56 70 ASN A O 1
ATOM 545 N N . GLU A 1 71 ? -7.617 8.146 -0.625 1.00 79.06 71 GLU A N 1
ATOM 546 C CA . GLU A 1 71 ? -6.679 8.853 -1.506 1.00 79.06 71 GLU A CA 1
ATOM 547 C C . GLU A 1 71 ? -5.476 7.980 -1.896 1.00 79.06 71 GLU A C 1
ATOM 549 O O . GLU A 1 71 ? -4.955 8.108 -3.003 1.00 79.06 71 GLU A O 1
ATOM 554 N N . ALA A 1 72 ? -5.023 7.078 -1.019 1.00 74.81 72 ALA A N 1
ATOM 555 C CA . ALA A 1 72 ? -3.957 6.131 -1.339 1.00 74.81 72 ALA A CA 1
ATOM 556 C C . ALA A 1 72 ? -4.404 5.138 -2.428 1.00 74.81 72 ALA A C 1
ATOM 558 O O . ALA A 1 72 ? -3.662 4.895 -3.382 1.00 74.81 72 ALA A O 1
ATOM 559 N N . ILE A 1 73 ? -5.636 4.624 -2.326 1.00 72.62 73 ILE A N 1
ATOM 560 C CA . ILE A 1 73 ? -6.254 3.765 -3.347 1.00 72.62 73 ILE A CA 1
ATOM 561 C C . ILE A 1 73 ? -6.419 4.529 -4.668 1.00 72.62 73 ILE A C 1
ATOM 563 O O . ILE A 1 73 ? -6.072 4.004 -5.726 1.00 72.62 73 ILE A O 1
ATOM 567 N N . GLU A 1 74 ? -6.904 5.772 -4.630 1.00 77.44 74 GLU A N 1
ATOM 568 C CA . GLU A 1 74 ? -7.094 6.595 -5.830 1.00 77.44 74 GLU A CA 1
ATOM 569 C C . GLU A 1 74 ? -5.773 6.942 -6.524 1.00 77.44 74 GLU A C 1
ATOM 571 O O . GLU A 1 74 ? -5.684 6.816 -7.744 1.00 77.44 74 GLU A O 1
ATOM 576 N N . LYS A 1 75 ? -4.717 7.293 -5.777 1.00 71.50 75 LYS A N 1
ATOM 577 C CA . LYS A 1 75 ? -3.381 7.552 -6.346 1.00 71.50 75 LYS A CA 1
ATOM 578 C C . LYS A 1 75 ? -2.793 6.320 -7.030 1.00 71.50 75 LYS A C 1
ATOM 580 O O . LYS A 1 75 ? -2.191 6.444 -8.091 1.00 71.50 75 LYS A O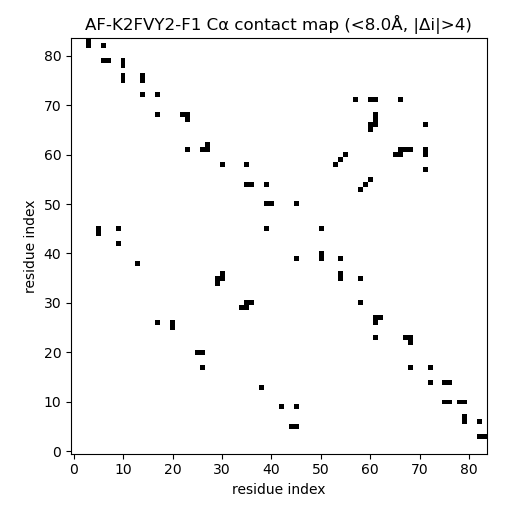 1
ATOM 585 N N . LEU A 1 76 ? -2.986 5.131 -6.459 1.00 70.38 76 LEU A N 1
ATOM 586 C CA . LEU A 1 76 ? -2.551 3.881 -7.088 1.00 70.38 76 LEU A CA 1
ATOM 587 C C . LEU A 1 76 ? -3.381 3.528 -8.324 1.00 70.38 76 LEU A C 1
ATOM 589 O O . LEU A 1 76 ? -2.827 3.054 -9.312 1.00 70.38 76 LEU A O 1
ATOM 593 N N . ARG A 1 77 ? -4.694 3.791 -8.304 1.00 70.94 77 ARG A N 1
ATOM 594 C CA . ARG A 1 77 ? -5.548 3.656 -9.495 1.00 70.94 77 ARG A CA 1
ATOM 595 C C . ARG A 1 77 ? -5.102 4.607 -10.607 1.00 70.94 77 ARG A C 1
ATOM 597 O O . ARG A 1 77 ? -5.006 4.171 -11.748 1.00 70.94 77 ARG A O 1
ATOM 604 N N . ALA A 1 78 ? -4.776 5.858 -10.277 1.00 67.56 78 ALA A N 1
ATOM 605 C CA . ALA A 1 78 ? -4.267 6.844 -11.232 1.00 67.56 78 ALA A CA 1
ATOM 606 C C . ALA A 1 78 ? -2.923 6.412 -11.843 1.00 67.56 78 ALA A C 1
ATOM 608 O O . ALA A 1 78 ? -2.800 6.365 -13.063 1.00 67.56 78 ALA A O 1
ATOM 609 N N . LEU A 1 79 ? -1.977 5.960 -11.011 1.00 64.06 79 LEU A N 1
ATOM 610 C CA . LEU A 1 79 ? -0.717 5.362 -11.469 1.00 64.06 79 LEU A CA 1
ATOM 611 C C . LEU A 1 79 ? -0.932 4.126 -12.358 1.00 64.06 79 LEU A C 1
ATOM 613 O O . LEU A 1 79 ? -0.100 3.844 -13.206 1.00 64.06 79 LEU A O 1
ATOM 617 N N . SER A 1 80 ? -2.032 3.387 -12.198 1.00 60.06 80 SER A N 1
ATOM 618 C CA . SER A 1 80 ? -2.368 2.270 -13.087 1.00 60.06 80 SER A CA 1
ATOM 619 C C . SER A 1 80 ? -2.949 2.704 -14.429 1.00 60.06 80 SER A C 1
ATOM 621 O O . SER A 1 80 ? -2.733 2.013 -15.419 1.00 60.06 80 SER A O 1
ATOM 623 N N . GLY A 1 81 ? -3.737 3.782 -14.439 1.00 51.66 81 GLY A N 1
ATOM 624 C CA . GLY A 1 81 ? -4.429 4.281 -15.628 1.00 51.66 81 GLY A CA 1
ATOM 625 C C . GLY A 1 81 ? -3.557 5.179 -16.507 1.00 51.66 81 GLY A C 1
ATOM 626 O O . GLY A 1 81 ? -3.738 5.202 -17.717 1.00 51.66 81 GLY A O 1
ATOM 627 N N . GLU A 1 82 ? -2.575 5.883 -15.935 1.00 48.47 82 GLU A N 1
ATOM 628 C CA . GLU A 1 82 ? -1.625 6.721 -16.692 1.00 48.47 82 GLU A CA 1
ATOM 629 C C . GLU A 1 82 ? -0.613 5.915 -17.534 1.00 48.47 82 GLU A C 1
ATOM 631 O O . GLU A 1 82 ? 0.090 6.494 -18.361 1.00 48.47 82 GLU A O 1
ATOM 636 N N . TYR A 1 83 ? -0.538 4.592 -17.352 1.00 44.91 83 TYR A N 1
ATOM 637 C CA . TYR A 1 83 ? 0.407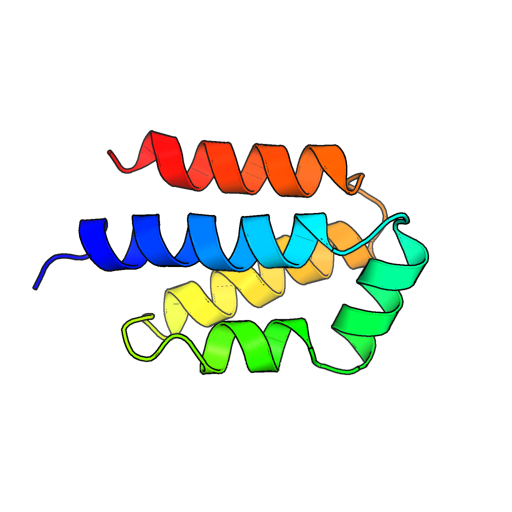 3.700 -18.042 1.00 44.91 83 TYR A CA 1
ATOM 638 C C . TYR A 1 83 ? -0.274 2.725 -19.034 1.00 44.91 83 TYR A C 1
ATO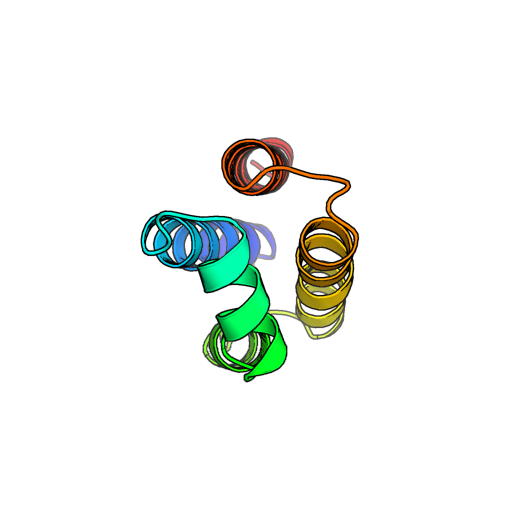M 640 O O . TYR A 1 83 ? 0.411 1.910 -19.670 1.00 44.91 83 TYR A O 1
ATOM 648 N N . GLU A 1 84 ? -1.600 2.829 -19.219 1.00 45.81 84 GLU A N 1
ATOM 649 C CA . GLU A 1 84 ? -2.335 2.218 -20.347 1.00 45.81 84 GLU A CA 1
ATOM 650 C C . GLU A 1 84 ? -2.007 2.926 -21.672 1.00 45.81 84 GLU A C 1
ATOM 652 O O . GLU A 1 84 ? -1.539 2.220 -22.608 1.00 45.81 84 GLU A O 1
#

Radius of gyration: 12.12 Å; Cα contacts (8 Å, |Δi|>4): 54; chains: 1; bounding box: 24×25×34 Å

Solvent-accessible surface area (backbone atoms only — not comparable to full-atom values): 4821 Å² total; per-residue (Å²): 133,65,66,63,59,41,50,50,51,48,35,54,54,51,44,56,55,57,70,72,47,94,46,61,66,58,46,43,53,38,48,75,72,38,51,56,59,52,54,52,64,69,42,81,77,56,54,67,69,57,46,49,48,48,51,52,56,52,49,48,36,50,68,67,64,80,39,54,67,67,56,51,47,50,54,42,50,48,64,37,61,78,62,112

Secondary structure (DSSP, 8-state):
--HHHHHHHHHHHHHHHHTT-SSHHHHHHHHHTTHHHHHHHT-TT--HHHHHHHHHHHHHHHHTTSS-HHHHHHHHHHHHHTT-

pLDDT: mean 75.76, std 12.79, range [38.34, 91.69]

Foldseek 3Di:
DDPLVLLLVLLVQVLVVLVVDPFLVVVLVCLVVCVLVVSLVVSPPDDPVRSVCCNCVLNVCSNVVVATSVRSNVVSVVSSVVSD

Nearest PDB structures (foldseek):
  3c62-assembly1_B  TM=3.239E-01  e=5.133E+00  Escherichia coli
  7rwy-assembly2_C  TM=3.005E-01  e=5.133E+00  Escherichia coli

Mean predicted aligned error: 6.84 Å